Protein AF-A0A965PM34-F1 (afdb_monomer_lite)

pLDDT: mean 75.86, std 13.02, range [45.56, 94.06]

Structure (mmCIF, N/CA/C/O backbone):
data_AF-A0A965PM34-F1
#
_entry.id   AF-A0A965PM34-F1
#
loop_
_atom_site.group_PDB
_atom_site.id
_atom_site.type_symbol
_atom_site.label_atom_id
_atom_site.label_alt_id
_atom_site.label_comp_id
_atom_site.label_asym_id
_atom_site.label_entity_id
_atom_site.label_seq_id
_atom_site.pdbx_PDB_ins_code
_atom_site.Cartn_x
_atom_site.Cartn_y
_atom_site.Cartn_z
_atom_site.occupancy
_atom_site.B_iso_or_equiv
_atom_site.auth_seq_id
_atom_site.auth_comp_id
_atom_site.auth_asym_id
_atom_site.auth_atom_id
_atom_site.pdbx_PDB_model_num
ATOM 1 N N . MET A 1 1 ? -1.612 11.742 10.500 1.00 56.75 1 MET A N 1
ATOM 2 C CA . MET A 1 1 ? -2.486 10.810 11.242 1.00 56.75 1 MET A CA 1
ATOM 3 C C . MET A 1 1 ? -2.147 9.408 10.769 1.00 56.75 1 MET A C 1
ATOM 5 O O . MET A 1 1 ? -2.246 9.169 9.573 1.00 56.75 1 MET A O 1
ATOM 9 N N . THR A 1 2 ? -1.629 8.540 11.640 1.00 79.31 2 THR A N 1
ATOM 10 C CA . THR A 1 2 ? -1.371 7.131 11.296 1.00 79.31 2 THR A CA 1
ATOM 11 C C . THR A 1 2 ? -2.693 6.370 11.247 1.00 79.31 2 THR A C 1
ATOM 13 O O . THR A 1 2 ? -3.646 6.741 11.935 1.00 79.31 2 THR A O 1
ATOM 16 N N . TYR A 1 3 ? -2.781 5.329 10.421 1.00 83.38 3 TYR A N 1
ATOM 17 C CA . TYR A 1 3 ? -4.023 4.568 10.266 1.00 83.38 3 TYR A CA 1
ATOM 18 C C . TYR A 1 3 ? -4.422 3.887 11.585 1.00 83.38 3 TYR A C 1
ATOM 20 O O . TYR A 1 3 ? -5.599 3.860 11.940 1.00 83.38 3 TYR A O 1
ATOM 28 N N . SER A 1 4 ? -3.426 3.461 12.369 1.00 83.50 4 SER A N 1
ATOM 29 C CA . SER A 1 4 ? -3.595 2.953 13.734 1.00 83.50 4 SER A CA 1
ATOM 30 C C . SER A 1 4 ? -4.340 3.912 14.676 1.00 83.50 4 SER A C 1
ATOM 32 O O . SER A 1 4 ? -5.168 3.455 15.460 1.00 83.50 4 SER A O 1
ATOM 34 N N . LYS A 1 5 ? -4.108 5.231 14.578 1.00 86.81 5 LYS A N 1
ATOM 35 C CA . LYS A 1 5 ? -4.773 6.246 15.421 1.00 86.81 5 LYS A CA 1
ATOM 36 C C . LYS A 1 5 ? -6.254 6.406 15.087 1.00 86.81 5 LYS A C 1
ATOM 38 O O . LYS A 1 5 ? -7.089 6.467 15.982 1.00 86.81 5 LYS A O 1
ATOM 43 N N . ASN A 1 6 ? -6.590 6.392 13.800 1.00 89.06 6 ASN A N 1
ATOM 44 C CA . ASN A 1 6 ? -7.986 6.464 13.368 1.00 89.06 6 ASN A CA 1
ATOM 45 C C . ASN A 1 6 ? -8.781 5.231 13.837 1.00 89.06 6 ASN A C 1
ATOM 47 O O . ASN A 1 6 ? -9.966 5.334 14.143 1.00 89.06 6 ASN A O 1
ATOM 51 N N . LEU A 1 7 ? -8.144 4.055 13.888 1.00 87.81 7 LEU A N 1
ATOM 52 C CA . LEU A 1 7 ? -8.779 2.841 14.405 1.00 87.81 7 LEU A CA 1
ATOM 53 C C . LEU A 1 7 ? -8.980 2.892 15.925 1.00 87.81 7 LEU A C 1
ATOM 55 O O . LEU A 1 7 ? -10.039 2.486 16.398 1.00 87.81 7 LEU A O 1
ATOM 59 N N . THR A 1 8 ? -8.017 3.425 16.687 1.00 89.12 8 THR A N 1
ATOM 60 C CA . THR A 1 8 ? -8.182 3.602 18.141 1.00 89.12 8 THR A CA 1
ATOM 61 C C . THR A 1 8 ? -9.304 4.581 18.473 1.00 89.12 8 THR A C 1
ATOM 63 O O . THR A 1 8 ? -10.118 4.284 19.337 1.00 89.12 8 THR A O 1
ATOM 66 N N . GLU A 1 9 ? -9.424 5.686 17.730 1.00 91.25 9 GLU A N 1
ATOM 67 C CA . GLU A 1 9 ? -10.522 6.649 17.912 1.00 91.25 9 GLU A CA 1
ATOM 68 C C . GLU A 1 9 ? -11.896 6.005 17.664 1.00 91.25 9 GLU A C 1
ATOM 70 O O . GLU A 1 9 ? -12.836 6.221 18.427 1.00 91.25 9 GLU A O 1
ATOM 75 N N . LYS A 1 10 ? -12.017 5.158 16.630 1.00 88.31 10 LYS A N 1
ATOM 76 C CA . LYS A 1 10 ? -13.259 4.417 16.345 1.00 88.31 10 LYS A CA 1
ATOM 77 C C . LYS A 1 10 ? -13.611 3.410 17.436 1.00 88.31 10 LYS A C 1
ATOM 79 O O . LYS A 1 10 ? -14.784 3.274 17.771 1.00 88.31 10 LYS A O 1
ATOM 84 N N . ARG A 1 11 ? -12.611 2.711 17.978 1.00 91.62 11 ARG A N 1
ATOM 85 C CA . ARG A 1 11 ? -12.797 1.773 19.090 1.00 91.62 11 ARG A CA 1
ATOM 86 C C . ARG A 1 11 ? -13.288 2.500 20.340 1.00 91.62 11 ARG A C 1
ATOM 88 O O . ARG A 1 11 ? -14.246 2.055 20.961 1.00 91.62 11 ARG A O 1
ATOM 95 N N . ASP A 1 12 ? -12.661 3.621 20.679 1.00 90.38 12 ASP A N 1
ATOM 96 C CA . ASP A 1 12 ? -13.018 4.401 21.866 1.00 90.38 12 ASP A CA 1
ATOM 97 C C . ASP A 1 12 ? -14.433 4.987 21.737 1.00 90.38 12 ASP A C 1
ATOM 99 O O . ASP A 1 12 ? -15.201 4.963 22.696 1.00 90.38 12 ASP A O 1
ATOM 103 N N . ALA A 1 13 ? -14.825 5.418 20.533 1.00 90.50 13 ALA A N 1
ATOM 104 C CA . ALA A 1 13 ? -16.196 5.841 20.252 1.00 90.50 13 ALA A CA 1
ATOM 105 C C . ALA A 1 13 ? -17.218 4.695 20.393 1.00 90.50 13 ALA A C 1
ATOM 107 O O . ALA A 1 13 ? -18.311 4.914 20.913 1.00 90.50 13 ALA A O 1
ATOM 108 N N . ALA A 1 14 ? -16.876 3.479 19.953 1.00 87.12 14 ALA A N 1
ATOM 109 C CA . ALA A 1 14 ? -17.746 2.308 20.086 1.00 87.12 14 ALA A CA 1
ATOM 110 C C . ALA A 1 14 ? -17.917 1.874 21.553 1.00 87.12 14 ALA A C 1
ATOM 112 O O . ALA A 1 14 ? -19.033 1.579 21.976 1.00 87.12 14 ALA A O 1
ATOM 113 N N . LEU A 1 15 ? -16.842 1.903 22.347 1.00 89.00 15 LEU A N 1
ATOM 114 C CA . LEU A 1 15 ? -16.907 1.645 23.790 1.00 89.00 15 LEU A CA 1
ATOM 115 C C . LEU A 1 15 ? -17.745 2.701 24.516 1.00 89.00 15 LEU A C 1
ATOM 117 O O . LEU A 1 15 ? -18.633 2.345 25.282 1.00 89.00 15 LEU A O 1
ATOM 121 N N . ALA A 1 16 ? -17.550 3.984 24.200 1.00 90.50 16 ALA A N 1
ATOM 122 C CA . ALA A 1 16 ? -18.354 5.060 24.777 1.00 90.50 16 ALA A CA 1
ATOM 123 C C . ALA A 1 16 ? -19.853 4.919 24.451 1.00 90.50 16 ALA A C 1
ATOM 125 O O . ALA A 1 16 ? -20.700 5.259 25.276 1.00 90.50 16 ALA A O 1
ATOM 126 N N . ALA A 1 17 ? -20.196 4.401 23.265 1.00 84.88 17 ALA A N 1
ATOM 127 C CA . ALA A 1 17 ? -21.580 4.117 22.901 1.00 84.88 17 ALA A CA 1
ATOM 128 C C . ALA A 1 17 ? -22.177 2.963 23.726 1.00 84.88 17 ALA A C 1
ATOM 130 O O . ALA A 1 17 ? -23.318 3.073 24.169 1.00 84.88 17 ALA A O 1
ATOM 131 N N . ALA A 1 18 ? -21.416 1.889 23.971 1.00 85.69 18 ALA A N 1
ATOM 132 C CA . ALA A 1 18 ? -21.853 0.787 24.832 1.00 85.69 18 ALA A CA 1
ATOM 133 C C . ALA A 1 18 ? -22.015 1.232 26.297 1.00 85.69 18 ALA A C 1
ATOM 135 O O . ALA A 1 18 ? -23.033 0.934 26.924 1.00 85.69 18 ALA A O 1
ATOM 136 N N . ASP A 1 19 ? -21.067 2.017 26.815 1.00 87.50 19 ASP A N 1
ATOM 137 C CA . ASP A 1 19 ? -21.125 2.568 28.173 1.00 87.50 19 ASP A CA 1
ATOM 138 C C . ASP A 1 19 ? -22.329 3.503 28.360 1.00 87.50 19 ASP A C 1
ATOM 140 O O . ASP A 1 19 ? -22.963 3.493 29.414 1.00 87.50 19 ASP A O 1
ATOM 144 N N . ALA A 1 20 ? -22.698 4.278 27.333 1.00 87.88 20 ALA A N 1
ATOM 145 C CA . ALA A 1 20 ? -23.870 5.150 27.377 1.00 87.88 20 ALA A CA 1
ATOM 146 C C . ALA A 1 20 ? -25.191 4.370 27.514 1.00 87.88 20 ALA A C 1
ATOM 148 O O . ALA A 1 20 ? -26.089 4.821 28.225 1.00 87.88 20 ALA A O 1
ATOM 149 N N . VAL A 1 21 ? -25.307 3.197 26.877 1.00 83.94 21 VAL A N 1
ATOM 150 C CA . VAL A 1 21 ? -26.490 2.323 27.004 1.00 83.94 21 VAL A CA 1
ATOM 151 C C . VAL A 1 21 ? -26.602 1.779 28.431 1.00 83.94 21 VAL A C 1
ATOM 153 O O . VAL A 1 21 ? -27.666 1.852 29.044 1.00 83.94 21 VAL A O 1
ATOM 156 N N . VAL A 1 22 ? -25.488 1.312 29.001 1.00 85.25 22 VAL A N 1
ATOM 157 C CA . VAL A 1 22 ? -25.445 0.816 30.387 1.00 85.25 22 VAL A CA 1
ATOM 158 C C . VAL A 1 22 ? -25.741 1.937 31.388 1.00 85.25 22 VAL A C 1
ATOM 160 O O . VAL A 1 22 ? -26.510 1.737 32.330 1.00 85.25 22 VAL A O 1
ATOM 163 N N . ALA A 1 23 ? -25.179 3.131 31.179 1.00 86.94 23 ALA A N 1
ATOM 164 C CA . ALA A 1 23 ? -25.427 4.293 32.028 1.00 86.94 23 ALA A CA 1
ATOM 165 C C . ALA A 1 23 ? -26.904 4.719 32.005 1.00 86.94 23 ALA A C 1
ATOM 167 O O . ALA A 1 23 ? -27.484 4.956 33.062 1.00 86.94 23 ALA A O 1
ATOM 168 N N . ALA A 1 24 ? -27.542 4.734 30.830 1.00 84.25 24 ALA A N 1
ATOM 169 C CA . ALA A 1 24 ? -28.959 5.071 30.699 1.00 84.25 24 ALA A CA 1
ATOM 170 C C . ALA A 1 24 ? -29.872 4.090 31.460 1.00 84.25 24 ALA A C 1
ATOM 172 O O . ALA A 1 24 ? -30.822 4.511 32.128 1.00 84.25 24 ALA A O 1
ATOM 173 N N . ALA A 1 25 ? -29.568 2.790 31.414 1.00 81.12 25 ALA A N 1
ATOM 174 C CA . ALA A 1 25 ? -30.308 1.782 32.169 1.00 81.12 25 ALA A CA 1
ATOM 175 C C . ALA A 1 25 ? -30.093 1.910 33.690 1.00 81.12 25 ALA A C 1
ATOM 177 O O . ALA A 1 25 ? -31.049 1.802 34.468 1.00 81.12 25 ALA A O 1
ATOM 178 N N . ALA A 1 26 ? -28.859 2.210 34.113 1.00 83.56 26 ALA A N 1
ATOM 179 C CA . ALA A 1 26 ? -28.518 2.451 35.513 1.00 83.56 26 ALA A CA 1
ATOM 180 C C . ALA A 1 26 ? -29.225 3.696 36.079 1.00 83.56 26 ALA A C 1
ATOM 182 O O . ALA A 1 26 ? -29.806 3.630 37.167 1.00 83.56 26 ALA A O 1
ATOM 183 N N . ASP A 1 27 ? -29.253 4.800 35.325 1.00 85.56 27 ASP A N 1
ATOM 184 C CA . ASP A 1 27 ? -29.944 6.041 35.700 1.00 85.56 27 ASP A CA 1
ATOM 185 C C . ASP A 1 27 ? -31.460 5.833 35.826 1.00 85.56 27 ASP A C 1
ATOM 187 O O . ASP A 1 27 ? -32.100 6.338 36.753 1.00 85.56 27 ASP A O 1
ATOM 191 N N . ALA A 1 28 ? -32.039 5.021 34.938 1.00 82.25 28 ALA A N 1
ATOM 192 C CA . ALA A 1 28 ? -33.445 4.631 34.989 1.00 82.25 28 ALA A CA 1
ATOM 193 C C . ALA A 1 28 ? -33.761 3.583 36.077 1.00 82.25 28 ALA A C 1
ATOM 195 O O . ALA A 1 28 ? -34.934 3.238 36.256 1.00 82.25 28 ALA A O 1
ATOM 196 N N . LYS A 1 29 ? -32.746 3.071 36.796 1.00 81.50 29 LYS A N 1
ATOM 197 C CA . LYS A 1 29 ? -32.846 1.965 37.769 1.00 81.50 29 LYS A CA 1
ATOM 198 C C . LYS A 1 29 ? -33.603 0.756 37.206 1.00 81.50 29 LYS A C 1
ATOM 200 O 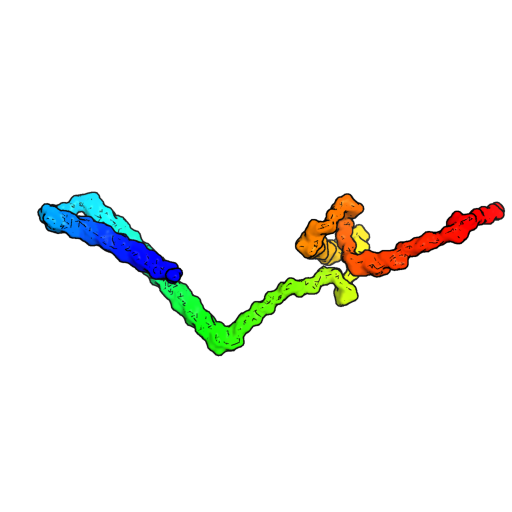O . LYS A 1 29 ? -34.423 0.151 37.901 1.00 81.50 29 LYS A O 1
ATOM 205 N N . ARG A 1 30 ? -33.366 0.444 35.932 1.00 81.00 30 ARG A N 1
ATOM 206 C CA . ARG A 1 30 ? -34.009 -0.651 35.202 1.00 81.00 30 ARG A CA 1
ATOM 207 C C . ARG A 1 30 ? -32.988 -1.742 34.899 1.00 81.00 30 ARG A C 1
ATOM 209 O O . ARG A 1 30 ? -31.811 -1.450 34.723 1.00 81.00 30 ARG A O 1
ATOM 216 N N . GLU A 1 31 ? -33.449 -2.985 34.815 1.00 79.88 31 GLU A N 1
ATOM 217 C CA . GLU A 1 31 ? -32.663 -4.046 34.185 1.00 79.88 31 GLU A CA 1
ATOM 218 C C . GLU A 1 31 ? -32.538 -3.787 32.681 1.00 79.88 31 GLU A C 1
ATOM 220 O O . GLU A 1 31 ? -33.447 -3.216 32.067 1.00 79.88 31 GLU A O 1
ATOM 225 N N . LEU A 1 32 ? -31.409 -4.203 32.106 1.00 77.00 32 LEU A N 1
ATOM 226 C CA . LEU A 1 32 ? -31.205 -4.142 30.667 1.00 77.00 32 LEU A CA 1
ATOM 227 C C . LEU A 1 32 ? -32.289 -4.946 29.961 1.00 77.00 32 LEU A C 1
ATOM 229 O O . LEU A 1 32 ? -32.645 -6.057 30.362 1.00 77.00 32 LEU A O 1
ATOM 233 N N . THR A 1 33 ? -32.836 -4.365 28.904 1.00 86.56 33 THR A N 1
ATOM 234 C CA . THR A 1 33 ? -33.723 -5.108 28.019 1.00 86.56 33 THR A CA 1
ATOM 235 C C . THR A 1 33 ? -32.907 -6.080 27.168 1.00 86.56 33 THR A C 1
ATOM 237 O O . THR A 1 33 ? -31.730 -5.860 26.884 1.00 86.56 33 THR A O 1
ATOM 240 N N . THR A 1 34 ? -33.548 -7.146 26.684 1.00 85.12 34 THR A N 1
ATOM 241 C CA . THR A 1 34 ? -32.901 -8.126 25.795 1.00 85.12 34 THR A CA 1
ATOM 242 C C . THR A 1 34 ? -32.354 -7.499 24.508 1.00 85.12 34 THR A C 1
ATOM 244 O O . THR A 1 34 ? -31.424 -8.031 23.909 1.00 85.12 34 THR A O 1
ATOM 247 N N . GLU A 1 35 ? -32.943 -6.384 24.063 1.00 85.06 35 GLU A N 1
ATOM 248 C CA . GLU A 1 35 ? -32.499 -5.629 22.887 1.00 85.06 35 GLU A CA 1
ATOM 249 C C . GLU A 1 35 ? -31.211 -4.839 23.173 1.00 85.06 35 GLU A C 1
ATOM 251 O O . GLU A 1 35 ? -30.279 -4.875 22.370 1.00 85.06 35 GLU A O 1
ATOM 256 N N . GLU A 1 36 ? -31.122 -4.189 24.337 1.00 83.69 36 GLU A N 1
ATOM 257 C CA . GLU A 1 36 ? -29.928 -3.455 24.780 1.00 83.69 36 GLU A CA 1
ATOM 258 C C . GLU A 1 36 ? -28.749 -4.401 25.053 1.00 83.69 36 GLU A C 1
ATOM 260 O O . GLU A 1 36 ? -27.624 -4.114 24.640 1.00 83.69 36 GLU A O 1
ATOM 265 N N . ASP A 1 37 ? -29.005 -5.566 25.659 1.00 83.75 37 ASP A N 1
ATOM 266 C CA . ASP A 1 37 ? -27.997 -6.620 25.846 1.00 83.75 37 ASP A CA 1
ATOM 267 C C . ASP A 1 37 ? -27.447 -7.123 24.501 1.00 83.75 37 ASP A C 1
ATOM 269 O O . ASP A 1 37 ? -26.232 -7.265 24.325 1.00 83.75 37 ASP A O 1
ATOM 273 N N . ALA A 1 38 ? -28.326 -7.355 23.519 1.00 88.50 38 ALA A N 1
ATOM 274 C CA . ALA A 1 38 ? -27.919 -7.767 22.177 1.00 88.50 38 ALA A CA 1
ATOM 275 C C . ALA A 1 38 ? -27.092 -6.679 21.469 1.00 88.50 38 ALA A C 1
ATOM 277 O O . ALA A 1 38 ? -26.102 -6.989 20.801 1.00 88.50 38 ALA A O 1
ATOM 278 N N . GLN A 1 39 ? -27.455 -5.406 21.647 1.00 85.56 39 GLN A N 1
ATOM 279 C CA . GLN A 1 39 ? -26.720 -4.273 21.088 1.00 85.56 39 GLN A CA 1
ATOM 280 C C . GLN A 1 39 ? -25.322 -4.128 21.707 1.00 85.56 39 GLN A C 1
ATOM 282 O O . GLN A 1 39 ? -24.350 -3.868 20.989 1.00 85.56 39 GLN A O 1
ATOM 287 N N . ILE A 1 40 ? -25.187 -4.327 23.020 1.00 87.25 40 ILE A N 1
ATOM 288 C CA . ILE A 1 40 ? -23.886 -4.310 23.701 1.00 87.25 40 ILE A CA 1
ATOM 289 C C . ILE A 1 40 ? -23.024 -5.482 23.238 1.00 87.25 40 ILE A C 1
ATOM 291 O O . ILE A 1 40 ? -21.864 -5.268 22.891 1.00 87.25 40 ILE A O 1
ATOM 295 N N . ALA A 1 41 ? -23.584 -6.692 23.149 1.00 88.69 41 ALA A N 1
ATOM 296 C CA . ALA A 1 41 ? -22.864 -7.860 22.642 1.00 88.69 41 ALA A CA 1
ATOM 297 C C . ALA A 1 41 ? -22.327 -7.627 21.217 1.00 88.69 41 ALA A C 1
ATOM 299 O O . ALA A 1 41 ? -21.142 -7.836 20.960 1.00 88.69 41 ALA A O 1
ATOM 300 N N . GLN A 1 42 ? -23.160 -7.091 20.318 1.00 89.94 42 GLN A N 1
ATOM 301 C CA . GLN A 1 42 ? -22.746 -6.747 18.957 1.00 89.94 42 GLN A CA 1
ATOM 302 C C . GLN A 1 42 ? -21.653 -5.666 18.936 1.00 89.94 42 GLN A C 1
ATOM 304 O O . GLN A 1 42 ? -20.708 -5.745 18.150 1.00 89.94 42 GLN A O 1
ATOM 309 N N . THR A 1 43 ? -21.760 -4.657 19.802 1.00 88.75 43 THR A N 1
ATOM 310 C CA . THR A 1 43 ? -20.757 -3.587 19.900 1.00 88.75 43 THR A CA 1
ATOM 311 C C . THR A 1 43 ? -19.419 -4.132 20.403 1.00 88.75 43 THR A C 1
ATOM 313 O O . THR 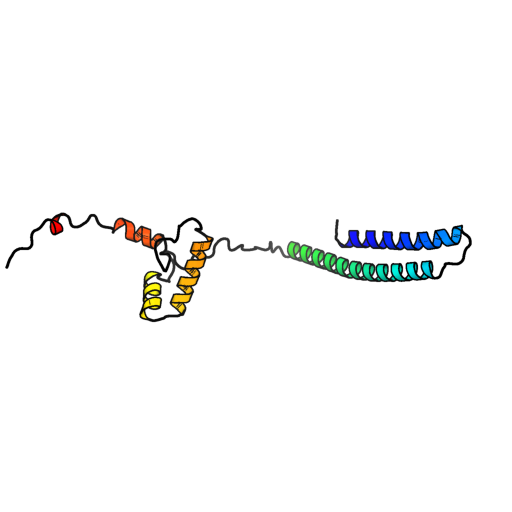A 1 43 ? -18.370 -3.758 19.878 1.00 88.75 43 THR A O 1
ATOM 316 N N . LEU A 1 44 ? -19.437 -5.062 21.362 1.00 89.69 44 LEU A N 1
ATOM 317 C CA . LEU A 1 44 ? -18.234 -5.732 21.856 1.00 89.69 44 LEU A CA 1
ATOM 318 C C . LEU A 1 44 ? -17.561 -6.582 20.773 1.00 89.69 44 LEU A C 1
ATOM 320 O O . LEU A 1 44 ? -16.336 -6.555 20.672 1.00 89.69 44 LEU A O 1
ATOM 324 N N . ASP A 1 45 ? -18.322 -7.278 19.926 1.00 92.19 45 ASP A N 1
ATOM 325 C CA . ASP A 1 45 ? -17.751 -8.018 18.793 1.00 92.19 45 ASP A CA 1
ATOM 326 C C . ASP A 1 45 ? -17.045 -7.079 17.801 1.00 92.19 45 ASP A C 1
ATOM 328 O O . ASP A 1 45 ? -15.905 -7.331 17.406 1.00 92.19 45 ASP A O 1
ATOM 332 N N . VAL A 1 46 ? -17.652 -5.930 17.487 1.00 90.12 46 VAL A N 1
ATOM 333 C CA . VAL A 1 46 ? -17.022 -4.900 16.641 1.00 90.12 46 VAL A CA 1
ATOM 334 C C . VAL A 1 46 ? -15.747 -4.342 17.283 1.00 90.12 46 VAL A C 1
ATOM 336 O O . VAL A 1 46 ? -14.749 -4.127 16.591 1.00 90.12 46 VAL A O 1
ATOM 339 N N . VAL A 1 47 ? -15.739 -4.120 18.600 1.00 92.19 47 VAL A N 1
ATOM 340 C CA . VAL A 1 47 ? -14.544 -3.669 19.334 1.00 92.19 47 VAL A CA 1
ATOM 341 C C . VAL A 1 47 ? -13.419 -4.702 19.243 1.00 92.19 47 VAL A C 1
ATOM 343 O O . VAL A 1 47 ? -12.275 -4.323 18.991 1.00 92.19 47 VAL A O 1
ATOM 346 N N . ARG A 1 48 ? -13.730 -6.000 19.361 1.00 92.88 48 ARG A N 1
ATOM 347 C CA . ARG A 1 48 ? -12.736 -7.080 19.223 1.00 92.88 48 ARG A CA 1
ATOM 348 C C . ARG A 1 48 ? -12.107 -7.106 17.832 1.00 92.88 48 ARG A C 1
ATOM 350 O O . ARG A 1 48 ? -10.885 -7.232 17.722 1.00 92.88 48 ARG A O 1
ATOM 357 N N . ASP A 1 49 ? -12.911 -6.932 16.787 1.00 93.00 49 ASP A N 1
ATOM 358 C CA . ASP A 1 49 ? -12.417 -6.847 15.410 1.00 93.00 49 ASP A CA 1
ATOM 359 C C . ASP A 1 49 ? -11.521 -5.616 15.201 1.00 93.00 49 ASP A C 1
ATOM 361 O O . ASP A 1 49 ? -10.470 -5.696 14.553 1.00 93.00 49 ASP A O 1
ATOM 365 N N . LEU A 1 50 ? -11.902 -4.469 15.773 1.00 91.56 50 LEU A N 1
ATOM 366 C CA . LEU A 1 50 ? -11.101 -3.245 15.724 1.00 91.56 50 LEU A CA 1
ATOM 367 C C . LEU A 1 50 ? -9.768 -3.404 16.464 1.00 91.56 50 LEU A C 1
ATOM 369 O O . LEU A 1 50 ? -8.738 -2.979 15.939 1.00 91.56 50 LEU A O 1
ATOM 373 N N . ASP A 1 51 ? -9.746 -4.050 17.631 1.00 91.94 51 ASP A N 1
ATOM 374 C CA . ASP A 1 51 ? -8.512 -4.320 18.381 1.00 91.94 51 ASP A CA 1
ATOM 375 C C . ASP A 1 51 ? -7.544 -5.216 17.593 1.00 91.94 51 ASP A C 1
ATOM 377 O O . ASP A 1 51 ? -6.332 -4.965 17.563 1.00 91.94 51 ASP A O 1
ATOM 381 N N . GLU A 1 52 ? -8.056 -6.225 16.884 1.00 94.06 52 GLU A N 1
ATOM 382 C CA . GLU A 1 52 ? -7.224 -7.070 16.027 1.00 94.06 52 GLU A CA 1
ATOM 383 C C . GLU A 1 52 ? -6.637 -6.284 14.841 1.00 94.06 52 GLU A C 1
ATOM 385 O O . GLU A 1 52 ? -5.456 -6.439 14.503 1.00 94.06 52 GLU A O 1
ATOM 390 N N . GLN A 1 53 ? -7.428 -5.405 14.218 1.00 90.81 53 GLN A N 1
ATOM 391 C CA . GLN A 1 53 ? -6.941 -4.515 13.159 1.00 90.81 53 GLN A CA 1
ATOM 392 C C . GLN A 1 53 ? -5.877 -3.547 13.688 1.00 90.81 53 GLN A C 1
ATOM 394 O O . GLN A 1 53 ? -4.831 -3.379 13.057 1.00 90.81 53 GLN A O 1
ATOM 399 N N . ILE A 1 54 ? -6.088 -2.958 14.869 1.00 92.94 54 ILE A N 1
ATOM 400 C CA . ILE A 1 54 ? -5.111 -2.079 15.522 1.00 92.94 54 ILE A CA 1
ATOM 401 C C . ILE A 1 54 ? -3.794 -2.824 15.743 1.00 92.94 54 ILE A C 1
ATOM 403 O O . ILE A 1 54 ? -2.736 -2.275 15.432 1.00 92.94 54 ILE A O 1
ATOM 407 N N . ARG A 1 55 ? -3.835 -4.074 16.227 1.00 91.88 55 ARG A N 1
ATOM 408 C CA . ARG A 1 55 ? -2.627 -4.887 16.436 1.00 91.88 55 ARG A CA 1
ATOM 409 C C . ARG A 1 55 ? -1.853 -5.084 15.133 1.00 91.88 55 ARG A C 1
ATOM 411 O O . ARG A 1 55 ? -0.655 -4.815 15.092 1.00 91.88 55 ARG A O 1
ATOM 418 N N . ARG A 1 56 ? -2.546 -5.494 14.065 1.00 90.44 56 ARG A N 1
ATOM 419 C CA . ARG A 1 56 ? -1.953 -5.714 12.734 1.00 90.44 56 ARG A CA 1
ATOM 420 C C . ARG A 1 56 ? -1.311 -4.445 12.173 1.00 90.44 56 ARG A C 1
ATOM 422 O O . ARG A 1 56 ? -0.195 -4.489 11.659 1.00 90.44 56 ARG A O 1
ATOM 429 N N . HIS A 1 57 ? -1.995 -3.309 12.286 1.00 90.94 57 HIS A N 1
ATOM 430 C CA . HIS A 1 57 ? -1.493 -2.043 11.757 1.00 90.94 57 HIS A CA 1
ATOM 431 C C . HIS A 1 57 ? -0.353 -1.454 12.585 1.00 90.94 57 HIS A C 1
ATOM 433 O O . HIS A 1 57 ? 0.584 -0.924 11.996 1.00 90.94 57 HIS A O 1
ATOM 439 N N . LYS A 1 58 ? -0.377 -1.591 13.916 1.00 90.56 58 LYS A N 1
ATOM 440 C CA . LYS A 1 58 ? 0.750 -1.191 14.772 1.00 90.56 58 LYS A CA 1
ATOM 441 C C . LYS A 1 58 ? 2.006 -1.993 14.453 1.00 90.56 58 LYS A C 1
ATOM 443 O O . LYS A 1 58 ? 3.054 -1.400 14.239 1.00 90.56 58 LYS A O 1
ATOM 448 N N . GLU A 1 59 ? 1.885 -3.313 14.319 1.00 90.88 59 GLU A N 1
ATOM 449 C CA . GLU A 1 59 ? 3.016 -4.167 13.944 1.00 90.88 59 GLU A CA 1
ATOM 450 C C . GLU A 1 59 ? 3.589 -3.785 12.569 1.00 90.88 59 GLU A C 1
ATOM 452 O O . GLU A 1 59 ? 4.806 -3.724 12.386 1.00 90.88 59 GLU A O 1
ATOM 457 N N . LEU A 1 60 ? 2.725 -3.489 11.594 1.00 87.94 60 LEU A N 1
ATOM 458 C CA . LEU A 1 60 ? 3.160 -3.033 10.276 1.00 87.94 60 LEU A CA 1
ATOM 459 C C . LEU A 1 60 ? 3.870 -1.675 10.345 1.00 87.94 60 LEU A C 1
ATOM 461 O O . LEU A 1 60 ? 4.904 -1.502 9.703 1.00 87.94 60 LEU A O 1
ATOM 465 N N . GLU A 1 61 ? 3.337 -0.726 11.115 1.00 86.88 61 GLU A N 1
ATOM 466 C CA . GLU A 1 61 ? 3.935 0.597 11.316 1.00 86.88 61 GLU A CA 1
ATOM 467 C C . GLU A 1 61 ? 5.299 0.498 12.022 1.00 86.88 61 GLU A C 1
ATOM 469 O O . GLU A 1 61 ? 6.256 1.131 11.576 1.00 86.88 61 GLU A O 1
ATOM 474 N N . GLU A 1 62 ? 5.432 -0.347 13.047 1.00 87.44 62 GLU A N 1
ATOM 475 C CA . GLU A 1 62 ? 6.696 -0.612 13.750 1.00 87.44 62 GLU A CA 1
ATOM 476 C C . GLU A 1 62 ? 7.736 -1.261 12.833 1.00 87.44 62 GLU A C 1
ATOM 478 O O . GLU A 1 62 ? 8.875 -0.798 12.755 1.00 87.44 62 GLU A O 1
ATOM 483 N N . ARG A 1 63 ? 7.349 -2.292 12.071 1.00 86.56 63 ARG A N 1
ATOM 484 C CA . ARG A 1 63 ? 8.243 -2.928 11.090 1.00 86.56 63 ARG A CA 1
ATOM 485 C C . ARG A 1 63 ? 8.644 -1.962 9.980 1.00 86.56 63 ARG A C 1
ATOM 487 O O . ARG A 1 63 ? 9.792 -1.985 9.542 1.00 86.56 63 ARG A O 1
ATOM 494 N N . ALA A 1 64 ? 7.729 -1.108 9.524 1.00 83.94 64 ALA A N 1
ATOM 495 C CA . ALA A 1 64 ? 8.024 -0.087 8.525 1.00 83.94 64 ALA A CA 1
ATOM 496 C C . ALA A 1 64 ? 8.980 0.983 9.072 1.00 83.94 64 ALA A C 1
ATOM 498 O O . ALA A 1 64 ? 9.902 1.383 8.361 1.00 83.94 64 ALA A O 1
ATOM 499 N N . ALA A 1 65 ? 8.807 1.405 10.327 1.00 84.19 65 ALA A N 1
ATOM 500 C CA . ALA A 1 65 ? 9.715 2.325 11.002 1.00 84.19 65 ALA A CA 1
ATOM 501 C C . ALA A 1 65 ? 11.109 1.703 11.176 1.00 84.19 65 ALA A C 1
ATOM 503 O O . ALA A 1 65 ? 12.092 2.300 10.744 1.00 84.19 65 ALA A O 1
ATOM 504 N N . ALA A 1 66 ? 11.193 0.467 11.678 1.00 83.19 66 ALA A N 1
ATOM 505 C CA . ALA A 1 66 ? 12.451 -0.265 11.821 1.00 83.19 66 ALA A CA 1
ATOM 506 C C . ALA A 1 66 ? 13.150 -0.490 10.468 1.00 83.19 66 ALA A C 1
ATOM 508 O O . ALA A 1 66 ? 14.367 -0.337 10.349 1.00 83.19 66 ALA A O 1
ATOM 509 N N . ALA A 1 67 ? 12.391 -0.799 9.412 1.00 78.38 67 ALA A N 1
ATOM 510 C CA . ALA A 1 67 ? 12.924 -0.903 8.057 1.00 78.38 67 ALA A CA 1
ATOM 511 C C . ALA A 1 67 ? 13.405 0.454 7.521 1.00 78.38 67 ALA A C 1
ATOM 513 O O . ALA A 1 67 ? 14.430 0.510 6.845 1.00 78.38 67 ALA A O 1
ATOM 514 N N . ALA A 1 68 ? 12.703 1.551 7.812 1.00 75.50 68 ALA A N 1
ATOM 515 C CA . ALA A 1 68 ? 13.120 2.894 7.421 1.00 75.50 68 ALA A CA 1
ATOM 516 C C . ALA A 1 68 ? 14.396 3.334 8.156 1.00 75.50 68 ALA A C 1
ATOM 518 O O . ALA A 1 68 ? 15.285 3.911 7.532 1.00 75.50 68 ALA A O 1
ATOM 519 N N . GLU A 1 69 ? 14.523 3.032 9.447 1.00 75.31 69 GLU A N 1
ATOM 520 C CA . GLU A 1 69 ? 15.742 3.273 10.224 1.00 75.31 69 GLU A CA 1
ATOM 521 C C . GLU A 1 69 ? 16.906 2.417 9.733 1.00 75.31 69 GLU A C 1
ATOM 523 O O . GLU A 1 69 ? 17.991 2.946 9.506 1.00 75.31 69 GLU A O 1
ATOM 528 N N . SER A 1 70 ? 16.665 1.134 9.453 1.00 72.12 70 SER A N 1
ATOM 529 C CA . SER A 1 70 ? 17.669 0.251 8.855 1.00 72.12 70 SER A CA 1
ATOM 530 C C . SER A 1 70 ? 18.140 0.797 7.507 1.00 72.12 70 SER A C 1
ATOM 532 O O . SER A 1 70 ? 19.339 0.893 7.267 1.00 72.12 70 SER A O 1
ATOM 534 N N . ARG A 1 71 ? 17.227 1.252 6.639 1.00 64.19 71 ARG A N 1
ATOM 535 C CA . ARG A 1 71 ? 17.580 1.879 5.351 1.00 64.19 71 ARG A CA 1
ATOM 536 C C . ARG A 1 71 ? 18.431 3.140 5.529 1.00 64.19 71 ARG A C 1
ATOM 538 O O . ARG A 1 71 ? 19.396 3.310 4.794 1.00 64.19 71 ARG A O 1
ATOM 545 N N . LYS A 1 72 ? 18.127 3.983 6.523 1.00 67.25 72 LYS A N 1
ATOM 546 C CA . LYS A 1 72 ? 18.940 5.169 6.855 1.00 67.25 72 LYS A CA 1
ATOM 547 C C . LYS A 1 72 ? 20.326 4.788 7.386 1.00 67.25 72 LYS A C 1
ATOM 549 O O . LYS A 1 72 ? 21.316 5.368 6.958 1.00 67.25 72 LYS A O 1
ATOM 554 N N . ALA A 1 73 ? 20.400 3.808 8.288 1.00 66.19 73 ALA A N 1
ATOM 555 C CA . ALA A 1 73 ? 21.644 3.365 8.919 1.00 66.19 73 ALA A CA 1
ATOM 556 C C . ALA A 1 73 ? 22.580 2.634 7.949 1.00 66.19 73 ALA A C 1
ATOM 558 O O . ALA A 1 73 ? 23.796 2.754 8.054 1.00 66.19 73 ALA A O 1
ATOM 559 N N . THR A 1 74 ? 22.023 1.910 6.975 1.00 61.97 74 THR A N 1
ATOM 560 C CA . THR A 1 74 ? 22.828 1.194 5.975 1.00 61.97 74 THR A CA 1
ATOM 561 C C . THR A 1 74 ? 23.444 2.150 4.944 1.00 61.97 74 THR A C 1
ATOM 563 O O . THR A 1 74 ? 24.221 1.703 4.108 1.00 61.97 74 THR A O 1
ATOM 566 N N . GLY A 1 75 ? 23.105 3.450 4.951 1.00 53.62 75 GLY A N 1
ATOM 567 C CA . GLY A 1 75 ? 23.672 4.446 4.027 1.00 53.62 75 GLY A CA 1
ATOM 568 C C . GLY A 1 75 ? 23.379 4.175 2.549 1.00 53.62 75 GLY A C 1
ATOM 569 O O . GLY A 1 75 ? 23.794 4.935 1.680 1.00 53.62 75 GLY A O 1
ATOM 570 N N . VAL A 1 76 ? 22.626 3.114 2.260 1.00 52.78 76 VAL A N 1
ATOM 571 C CA . VAL A 1 76 ? 21.995 2.886 0.978 1.00 52.78 76 VAL A CA 1
ATOM 572 C C . VAL A 1 76 ? 20.832 3.866 0.960 1.00 52.78 76 VAL A C 1
ATOM 574 O O . VAL A 1 76 ? 19.676 3.503 1.185 1.00 52.78 76 VAL A O 1
ATOM 577 N N . GLU A 1 77 ? 21.139 5.135 0.650 1.00 50.19 77 GLU A N 1
ATOM 578 C CA . GLU A 1 77 ? 20.290 5.831 -0.307 1.00 50.19 77 GLU A CA 1
ATOM 579 C C . GLU A 1 77 ? 19.960 4.759 -1.322 1.00 50.19 77 GLU A C 1
ATOM 581 O O . GLU A 1 77 ? 20.866 4.177 -1.926 1.00 50.19 77 GLU A O 1
ATOM 586 N N . ALA A 1 78 ? 18.688 4.372 -1.382 1.00 49.25 78 ALA A N 1
ATOM 587 C CA . ALA A 1 78 ? 18.231 3.606 -2.501 1.00 49.25 78 ALA A CA 1
ATOM 588 C C . ALA A 1 78 ? 18.621 4.487 -3.681 1.00 49.25 78 ALA A C 1
ATOM 590 O O . ALA A 1 78 ? 17.917 5.439 -4.017 1.00 49.25 78 ALA A O 1
ATOM 591 N N . ALA A 1 79 ? 19.777 4.194 -4.273 1.00 47.59 79 ALA A N 1
ATOM 592 C CA . ALA A 1 79 ? 20.062 4.447 -5.648 1.00 47.59 79 ALA A CA 1
ATOM 593 C C . ALA A 1 79 ? 19.005 3.599 -6.340 1.00 47.59 79 ALA A C 1
ATOM 595 O O . ALA A 1 79 ? 19.250 2.500 -6.825 1.00 47.59 79 ALA A O 1
ATOM 596 N N . VAL A 1 80 ? 17.770 4.102 -6.303 1.00 50.91 80 VAL A N 1
ATOM 597 C CA . VAL A 1 80 ? 16.787 3.893 -7.322 1.00 50.91 80 VAL A CA 1
ATOM 598 C C . VAL A 1 80 ? 17.497 4.513 -8.505 1.00 50.91 80 VAL A C 1
ATOM 600 O O . VAL A 1 80 ? 17.366 5.703 -8.798 1.00 50.91 80 VAL A O 1
ATOM 603 N N . THR A 1 81 ? 18.364 3.713 -9.120 1.00 47.47 81 THR A N 1
ATOM 604 C CA . THR A 1 81 ? 18.803 3.883 -10.482 1.00 47.47 81 THR A CA 1
ATOM 605 C C . THR A 1 81 ? 17.512 3.788 -11.270 1.00 47.47 81 THR A C 1
ATOM 607 O O . THR A 1 81 ? 17.096 2.744 -11.758 1.00 47.47 81 THR A O 1
ATOM 610 N N . THR A 1 82 ? 16.786 4.901 -11.284 1.00 47.44 82 THR A N 1
ATOM 611 C CA . THR A 1 82 ? 15.701 5.126 -12.208 1.00 47.44 82 THR A CA 1
ATOM 612 C C . THR A 1 82 ? 16.397 5.070 -13.548 1.00 47.44 82 THR A C 1
ATOM 614 O O . THR A 1 82 ? 17.149 5.976 -13.911 1.00 47.44 82 THR A O 1
ATOM 617 N N . VAL A 1 83 ? 16.246 3.943 -14.237 1.00 56.69 83 VAL A N 1
ATOM 618 C CA . VAL A 1 83 ? 16.659 3.818 -15.627 1.00 56.69 83 VAL A CA 1
ATOM 619 C C . VAL A 1 83 ? 15.751 4.781 -16.384 1.00 56.69 83 VAL A C 1
ATOM 621 O O . VAL A 1 83 ? 14.627 4.452 -16.741 1.00 56.69 83 VAL A O 1
ATOM 624 N N . LYS A 1 84 ? 16.190 6.040 -16.499 1.00 56.03 84 LYS A N 1
ATOM 625 C CA . LYS A 1 84 ? 15.415 7.126 -17.119 1.00 56.03 84 LYS A CA 1
ATOM 626 C C . LYS A 1 84 ? 15.211 6.882 -18.611 1.00 56.03 84 LYS A C 1
ATOM 628 O O . LYS A 1 84 ? 14.266 7.407 -19.185 1.00 56.03 84 LYS A O 1
ATOM 633 N N . SER A 1 85 ? 16.099 6.102 -19.218 1.00 54.38 85 SER A N 1
ATOM 634 C CA . SER A 1 85 ? 16.035 5.712 -20.618 1.00 54.38 85 SER A CA 1
ATOM 635 C C . SER A 1 85 ? 16.823 4.425 -20.817 1.00 54.38 85 SER A C 1
ATOM 637 O O . SER A 1 85 ? 18.033 4.395 -20.573 1.00 54.38 85 SER A O 1
ATOM 639 N N . GLU A 1 86 ? 16.155 3.375 -21.275 1.00 62.66 86 GLU A N 1
ATOM 640 C CA . GLU A 1 86 ? 16.845 2.240 -21.879 1.00 62.66 86 GLU A CA 1
ATOM 641 C C . GLU A 1 86 ? 17.321 2.648 -23.284 1.00 62.66 86 GLU A C 1
ATOM 643 O O . GLU A 1 86 ? 16.615 3.380 -23.986 1.00 62.66 86 GLU A O 1
ATOM 648 N N . PRO A 1 87 ? 18.534 2.250 -23.707 1.00 64.75 87 PRO A N 1
ATOM 649 C CA . PRO A 1 87 ? 18.988 2.519 -25.064 1.00 64.75 87 PRO A CA 1
ATOM 650 C C . PRO A 1 87 ? 18.047 1.832 -26.064 1.00 64.75 87 PRO A C 1
ATOM 652 O O . PRO A 1 87 ? 17.785 0.637 -25.947 1.00 64.75 87 PRO A O 1
ATOM 655 N N . ARG A 1 88 ? 17.553 2.598 -27.049 1.00 69.38 88 ARG A N 1
ATOM 656 C CA . ARG A 1 88 ? 16.610 2.129 -28.082 1.00 69.38 88 ARG A CA 1
ATOM 657 C C . ARG A 1 88 ? 17.089 0.846 -28.764 1.00 69.38 88 ARG A C 1
ATOM 659 O O . ARG A 1 88 ? 18.288 0.687 -29.011 1.00 69.38 88 ARG A O 1
ATOM 666 N N . THR A 1 89 ? 16.141 -0.006 -29.170 1.00 72.81 89 THR A N 1
ATOM 667 C CA . THR A 1 89 ? 16.426 -1.283 -29.854 1.00 72.81 89 THR A CA 1
ATOM 668 C C . THR A 1 89 ? 17.272 -1.090 -31.124 1.00 72.81 89 THR A C 1
ATOM 670 O O . THR A 1 89 ? 18.148 -1.912 -31.407 1.00 72.81 89 THR A O 1
ATOM 673 N N . TYR A 1 90 ? 17.063 0.016 -31.849 1.00 79.56 90 TYR A N 1
ATOM 674 C CA . TYR A 1 90 ? 17.912 0.446 -32.963 1.00 79.56 90 TYR A CA 1
ATOM 675 C C . TYR A 1 90 ? 18.469 1.847 -32.705 1.00 79.56 90 TYR A C 1
ATOM 677 O O . TYR A 1 90 ? 17.725 2.817 -32.557 1.00 79.56 90 TYR A O 1
ATOM 685 N N . SER A 1 91 ? 19.793 1.958 -32.692 1.00 77.56 91 SER A N 1
ATOM 686 C CA . SER A 1 91 ? 20.526 3.219 -32.573 1.00 77.56 91 SER A CA 1
ATOM 687 C C . SER A 1 91 ? 21.814 3.170 -33.406 1.00 77.56 91 SER A C 1
ATOM 689 O O . SER A 1 91 ? 22.259 2.075 -33.766 1.00 77.56 91 SER A O 1
ATOM 691 N N . PRO A 1 92 ? 22.456 4.315 -33.705 1.00 71.81 92 PRO A N 1
ATOM 692 C CA . PRO A 1 92 ? 23.705 4.334 -34.472 1.00 71.81 92 PRO A CA 1
ATOM 693 C C . PRO A 1 92 ? 24.844 3.530 -33.823 1.00 71.81 92 PRO A C 1
ATOM 695 O O . PRO A 1 92 ? 25.759 3.094 -34.513 1.00 71.81 92 PRO A O 1
ATOM 698 N N . GLN A 1 93 ? 24.788 3.334 -32.502 1.00 73.44 93 GLN A N 1
ATOM 699 C CA . GLN A 1 93 ? 25.752 2.554 -31.722 1.00 73.44 93 GLN A CA 1
ATOM 700 C C . GLN A 1 93 ? 25.263 1.128 -31.417 1.00 73.44 93 GLN A C 1
ATOM 702 O O . GLN A 1 93 ? 25.992 0.355 -30.797 1.00 73.44 93 GLN A O 1
ATOM 707 N N . SER A 1 94 ? 24.039 0.765 -31.815 1.00 76.06 94 SER A N 1
ATOM 708 C CA . SER A 1 94 ? 23.514 -0.585 -31.599 1.00 76.06 94 SER A CA 1
ATOM 709 C C . SER A 1 94 ? 24.172 -1.587 -32.550 1.00 76.06 94 SER A C 1
ATOM 711 O O . SER A 1 94 ? 24.446 -1.286 -33.709 1.00 76.06 94 SER A O 1
ATOM 713 N N . SER A 1 95 ? 24.389 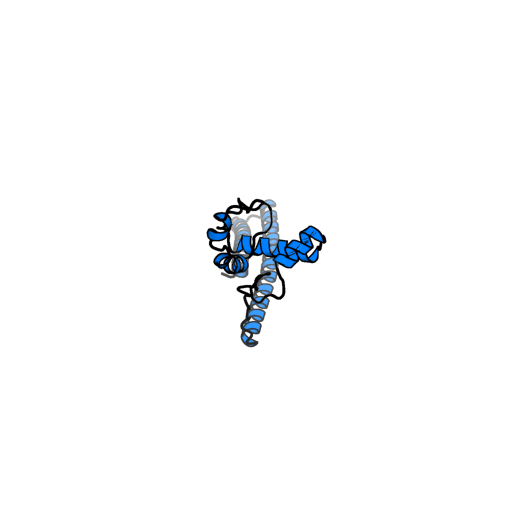-2.813 -32.075 1.00 77.00 95 SER A N 1
ATOM 714 C CA . SER A 1 95 ? 24.878 -3.926 -32.899 1.00 77.00 95 SER A CA 1
ATOM 715 C C . SER A 1 95 ? 23.815 -4.484 -33.855 1.00 77.00 95 SER A C 1
ATOM 717 O O . SER A 1 95 ? 24.135 -5.267 -34.751 1.00 77.00 95 SER A O 1
ATOM 719 N N . ASN A 1 96 ? 22.549 -4.096 -33.673 1.00 80.38 96 ASN A N 1
ATOM 720 C CA . ASN A 1 96 ? 21.414 -4.589 -34.442 1.00 80.38 96 ASN A CA 1
ATOM 721 C C . ASN A 1 96 ? 21.105 -3.658 -35.620 1.00 80.38 96 ASN A C 1
ATOM 723 O O . ASN A 1 96 ? 21.022 -2.443 -35.471 1.00 80.38 96 ASN A O 1
ATOM 727 N N . SER A 1 97 ? 20.879 -4.234 -36.800 1.00 81.81 97 SER A N 1
ATOM 728 C CA . SER A 1 97 ? 20.573 -3.479 -38.019 1.00 81.81 97 SER A CA 1
ATOM 729 C C . SER A 1 97 ? 19.102 -3.622 -38.405 1.00 81.81 97 SER A C 1
ATOM 731 O O . SER A 1 97 ? 18.681 -4.699 -38.818 1.00 81.81 97 SER A O 1
ATOM 733 N N . PHE A 1 98 ? 18.345 -2.520 -38.364 1.00 82.19 98 PHE A N 1
ATOM 734 C CA . PHE A 1 98 ? 16.920 -2.494 -38.733 1.00 82.19 98 PHE A CA 1
ATOM 735 C C . PHE A 1 98 ? 16.661 -3.019 -40.153 1.00 82.19 98 PHE A C 1
ATOM 737 O O . PHE A 1 98 ? 15.753 -3.812 -40.363 1.00 82.19 98 PHE A O 1
ATOM 744 N N . ILE A 1 99 ? 17.491 -2.635 -41.131 1.00 81.75 99 ILE A N 1
ATOM 745 C CA . ILE A 1 99 ? 17.337 -3.063 -42.535 1.00 81.75 99 ILE A CA 1
ATOM 746 C C . ILE A 1 99 ? 17.581 -4.572 -42.683 1.00 81.75 99 ILE A C 1
ATOM 748 O O . ILE A 1 99 ? 16.844 -5.256 -43.393 1.00 81.75 99 ILE A O 1
ATOM 752 N N . ALA A 1 100 ? 18.601 -5.101 -42.000 1.00 83.12 100 ALA A N 1
ATOM 753 C CA . ALA A 1 100 ? 18.906 -6.529 -42.029 1.00 83.12 100 ALA A CA 1
ATOM 754 C C . ALA A 1 100 ? 17.788 -7.347 -41.370 1.00 83.12 100 ALA A C 1
ATOM 756 O O . ALA A 1 100 ? 17.410 -8.396 -41.887 1.00 83.12 100 ALA A O 1
ATOM 757 N N . ASP A 1 101 ? 17.228 -6.845 -40.270 1.00 82.69 101 ASP A N 1
ATOM 758 C CA . ASP A 1 101 ? 16.123 -7.491 -39.569 1.00 82.69 101 ASP A CA 1
ATOM 759 C C . ASP A 1 101 ? 14.816 -7.412 -40.361 1.00 82.69 101 ASP A C 1
ATOM 761 O O . ASP A 1 101 ? 14.117 -8.415 -40.455 1.00 82.69 101 ASP A O 1
ATOM 765 N N . ALA A 1 102 ? 14.515 -6.281 -41.007 1.00 80.69 102 ALA A N 1
ATOM 766 C CA . ALA A 1 102 ? 13.361 -6.146 -41.898 1.00 80.69 102 ALA A CA 1
ATOM 767 C C . ALA A 1 102 ? 13.441 -7.129 -43.077 1.00 80.69 102 ALA A C 1
ATOM 769 O O . ALA A 1 102 ? 12.455 -7.782 -43.418 1.00 80.69 102 ALA A O 1
ATOM 770 N N . PHE A 1 103 ? 14.632 -7.299 -43.658 1.00 80.31 103 PHE A N 1
ATOM 771 C CA . PHE A 1 103 ? 14.855 -8.277 -44.720 1.00 80.31 103 PHE A CA 1
ATOM 772 C C . PHE A 1 103 ? 14.693 -9.719 -44.214 1.00 80.31 103 PHE A C 1
ATOM 774 O O . PHE A 1 103 ? 13.962 -10.507 -44.810 1.00 80.31 103 PHE A O 1
ATOM 781 N N . ARG A 1 104 ? 15.323 -10.077 -43.089 1.00 82.50 104 ARG A N 1
ATOM 782 C CA . ARG A 1 104 ? 15.230 -11.431 -42.509 1.00 82.50 104 ARG A CA 1
ATOM 783 C C . ARG A 1 104 ? 13.818 -11.774 -42.036 1.00 82.50 104 ARG A C 1
ATOM 785 O O . ARG A 1 104 ? 13.382 -12.910 -42.202 1.00 82.50 104 ARG A O 1
ATOM 792 N N . ALA A 1 105 ? 13.086 -10.804 -41.501 1.00 79.50 105 ALA A N 1
ATOM 793 C CA . ALA A 1 105 ? 11.697 -10.977 -41.098 1.00 79.50 105 ALA A CA 1
ATOM 794 C C . ALA A 1 105 ? 10.782 -11.254 -42.301 1.00 79.50 105 ALA A C 1
ATOM 796 O O . ALA A 1 105 ? 9.910 -12.111 -42.195 1.00 79.50 105 ALA A O 1
ATOM 797 N N . GLN A 1 106 ? 11.005 -10.572 -43.432 1.00 76.62 106 GLN A N 1
ATOM 798 C CA . GLN A 1 106 ? 10.176 -10.697 -44.635 1.00 76.62 106 GLN A CA 1
ATOM 799 C C . GLN A 1 106 ? 10.521 -11.922 -45.494 1.00 76.62 106 GLN A C 1
ATOM 801 O O . GLN A 1 106 ? 9.628 -12.575 -46.025 1.00 76.62 106 GLN A O 1
ATOM 806 N N . PHE A 1 107 ? 11.811 -12.219 -45.670 1.00 78.19 107 PHE A N 1
ATOM 807 C CA . PHE A 1 107 ? 12.276 -13.252 -46.604 1.00 78.19 107 PHE A CA 1
ATOM 808 C C . PHE A 1 107 ? 12.671 -14.562 -45.925 1.00 78.19 107 PHE A C 1
ATOM 810 O O . PHE A 1 107 ? 12.676 -15.606 -46.573 1.00 78.19 107 PHE A O 1
ATOM 817 N N . SER A 1 108 ? 13.018 -14.527 -44.639 1.00 79.44 108 SER A N 1
ATOM 818 C CA . SER A 1 108 ? 13.507 -15.697 -43.897 1.00 79.44 108 SER A CA 1
ATOM 819 C C . SER A 1 108 ? 12.607 -16.091 -42.724 1.00 79.44 108 SER A C 1
ATOM 821 O O . SER A 1 108 ? 12.924 -17.061 -42.045 1.00 79.44 108 SER A O 1
ATOM 823 N N . ASN A 1 109 ? 11.493 -15.377 -42.496 1.00 76.88 109 ASN A N 1
ATOM 824 C CA . ASN A 1 109 ? 10.568 -15.587 -41.372 1.00 76.88 109 ASN A CA 1
ATOM 825 C C . ASN A 1 109 ? 11.280 -15.717 -40.011 1.00 76.88 109 ASN A C 1
ATOM 827 O O . ASN A 1 109 ? 10.872 -16.497 -39.152 1.00 76.88 109 ASN A O 1
ATOM 831 N N . ASP A 1 110 ? 12.366 -14.965 -39.815 1.00 81.50 110 ASP A N 1
ATOM 832 C CA . ASP A 1 110 ? 13.131 -15.003 -38.570 1.00 81.50 110 ASP A CA 1
ATOM 833 C C . ASP A 1 110 ? 12.324 -14.360 -37.433 1.00 81.50 110 ASP A C 1
ATOM 835 O O . ASP A 1 110 ? 12.143 -13.140 -37.373 1.00 81.50 110 ASP A O 1
ATOM 839 N N . PHE A 1 111 ? 11.855 -15.198 -36.510 1.00 81.00 111 PHE A N 1
ATOM 840 C CA . PHE A 1 111 ? 11.047 -14.786 -35.366 1.00 81.00 111 PHE A CA 1
ATOM 841 C C . PHE A 1 111 ? 11.792 -13.815 -34.436 1.00 81.00 111 PHE A C 1
ATOM 843 O O . PHE A 1 111 ? 11.200 -12.877 -33.905 1.00 81.00 111 PHE A O 1
ATOM 850 N N . SER A 1 112 ? 13.112 -13.974 -34.291 1.00 82.50 112 SER A N 1
ATOM 851 C CA . SER A 1 112 ? 13.929 -13.098 -33.442 1.00 82.50 112 SER A CA 1
ATOM 852 C C . SER A 1 112 ? 14.086 -11.693 -34.035 1.00 82.50 112 SER A C 1
ATOM 854 O O . SER A 1 112 ? 14.206 -10.701 -33.311 1.00 82.50 112 SER A O 1
ATOM 856 N N . ALA A 1 113 ? 14.077 -11.590 -35.367 1.00 79.00 113 ALA A N 1
ATOM 857 C CA . ALA A 1 113 ? 14.051 -10.319 -36.078 1.00 79.00 113 ALA A CA 1
ATOM 858 C C . ALA A 1 113 ? 12.665 -9.666 -35.977 1.00 79.00 113 ALA A C 1
ATOM 860 O O . ALA A 1 113 ? 12.571 -8.472 -35.698 1.00 79.00 113 ALA A O 1
ATOM 861 N N . GLN A 1 114 ? 11.592 -10.452 -36.110 1.00 77.06 114 GLN A N 1
ATOM 862 C CA . GLN A 1 114 ? 10.217 -9.969 -35.945 1.00 77.06 114 GLN A CA 1
ATOM 863 C C . GLN A 1 114 ? 9.962 -9.402 -34.542 1.00 77.06 114 GLN A C 1
ATOM 865 O O . GLN A 1 114 ? 9.371 -8.329 -34.414 1.00 77.06 114 GLN A O 1
ATOM 870 N N . GLU A 1 115 ? 10.449 -10.062 -33.489 1.00 81.75 115 GLU A N 1
ATOM 871 C CA . GLU A 1 115 ? 10.277 -9.581 -32.116 1.00 81.75 115 GLU A CA 1
ATOM 872 C C . GLU A 1 115 ? 11.007 -8.249 -31.873 1.00 81.75 115 GLU A C 1
ATOM 874 O O . GLU A 1 115 ? 10.446 -7.332 -31.264 1.00 81.75 115 GLU A O 1
ATOM 879 N N . ARG A 1 116 ? 12.235 -8.105 -32.393 1.00 83.56 116 ARG A N 1
ATOM 880 C CA . ARG A 1 116 ? 13.012 -6.857 -32.297 1.00 83.56 116 ARG A CA 1
ATOM 881 C C . ARG A 1 116 ? 12.339 -5.706 -33.049 1.00 83.56 116 ARG A C 1
ATOM 883 O O . ARG A 1 116 ? 12.217 -4.614 -32.495 1.00 83.56 116 ARG A O 1
ATOM 890 N N . LEU A 1 117 ? 11.803 -5.959 -34.244 1.00 80.25 117 LEU A N 1
ATOM 891 C CA . LEU A 1 117 ? 11.013 -4.975 -34.991 1.00 80.25 117 LEU A CA 1
ATOM 892 C C . LEU A 1 117 ? 9.738 -4.576 -34.232 1.00 80.25 117 LEU A C 1
ATOM 894 O O . LEU A 1 117 ? 9.442 -3.391 -34.101 1.00 80.25 117 LEU A O 1
ATOM 898 N N . ALA A 1 118 ? 9.007 -5.539 -33.665 1.00 79.94 118 ALA A N 1
ATOM 899 C CA . ALA A 1 118 ? 7.801 -5.271 -32.881 1.00 79.94 118 ALA A CA 1
ATOM 900 C C . ALA A 1 118 ? 8.089 -4.520 -31.568 1.00 79.94 118 ALA A C 1
ATOM 902 O O . ALA A 1 118 ? 7.239 -3.777 -31.071 1.00 79.94 118 ALA A O 1
ATOM 903 N N . ARG A 1 119 ? 9.271 -4.714 -30.972 1.00 81.50 119 ARG A N 1
ATOM 904 C CA . ARG A 1 119 ? 9.738 -3.939 -29.814 1.00 81.50 119 ARG A CA 1
ATOM 905 C C . ARG A 1 119 ? 10.030 -2.494 -30.208 1.00 81.50 119 ARG A C 1
ATOM 907 O O . ARG A 1 119 ? 9.475 -1.591 -29.594 1.00 81.50 119 ARG A O 1
ATOM 914 N N . HIS A 1 120 ? 10.771 -2.289 -31.296 1.00 81.94 120 HIS A N 1
ATOM 915 C CA . HIS A 1 120 ? 11.044 -0.957 -31.832 1.00 81.94 120 HIS A CA 1
ATOM 916 C C . HIS A 1 120 ? 9.765 -0.176 -32.174 1.00 81.94 120 HIS A C 1
ATOM 918 O O . HIS A 1 120 ? 9.645 0.998 -31.840 1.00 81.94 120 HIS A O 1
ATOM 924 N N . MET A 1 121 ? 8.768 -0.838 -32.768 1.00 76.00 121 MET A N 1
ATOM 925 C CA . MET A 1 121 ? 7.470 -0.220 -33.065 1.00 76.00 121 MET A CA 1
ATOM 926 C C . MET A 1 121 ? 6.763 0.314 -31.814 1.00 76.00 121 MET A C 1
ATOM 928 O O . MET A 1 121 ? 6.162 1.384 -31.854 1.00 76.00 121 MET A O 1
ATOM 932 N N . ARG A 1 122 ? 6.842 -0.422 -30.700 1.00 76.75 122 ARG A N 1
ATOM 933 C CA . ARG A 1 122 ? 6.264 0.001 -29.418 1.00 76.75 122 ARG A CA 1
ATOM 934 C C . ARG A 1 122 ? 7.056 1.149 -28.794 1.00 76.75 122 ARG A C 1
ATOM 936 O O . ARG A 1 122 ? 6.443 2.073 -28.272 1.00 76.75 122 ARG A O 1
ATOM 943 N N . GLU A 1 123 ? 8.386 1.114 -28.886 1.00 74.00 123 GLU A N 1
ATOM 944 C CA . GLU A 1 123 ? 9.267 2.198 -28.424 1.00 74.00 123 GLU A CA 1
ATOM 945 C C . GLU A 1 123 ? 8.954 3.522 -29.143 1.00 74.00 123 GLU A C 1
ATOM 947 O O . GLU A 1 123 ? 8.689 4.533 -28.492 1.00 74.00 123 GLU A O 1
ATOM 952 N N . GLU A 1 124 ? 8.896 3.522 -30.480 1.00 71.06 124 GLU A N 1
ATOM 953 C CA . GLU A 1 124 ? 8.613 4.744 -31.248 1.00 71.06 124 GLU A CA 1
ATOM 954 C C . GLU A 1 124 ? 7.169 5.241 -31.050 1.00 71.06 124 GLU A C 1
ATOM 956 O O . GLU A 1 124 ? 6.935 6.449 -31.050 1.00 71.06 124 GLU A O 1
ATOM 961 N N . GLN A 1 125 ? 6.200 4.349 -30.806 1.00 66.81 125 GLN A N 1
ATOM 962 C CA . GLN A 1 125 ? 4.815 4.742 -30.512 1.00 66.81 125 GLN A CA 1
ATOM 963 C C . GLN A 1 125 ? 4.677 5.480 -29.168 1.00 66.81 125 GLN A C 1
ATOM 965 O O . GLN A 1 125 ? 3.862 6.397 -29.052 1.00 66.81 125 GLN A O 1
ATOM 970 N N . VAL A 1 126 ? 5.451 5.083 -28.153 1.00 67.69 126 VAL A N 1
ATOM 971 C CA . VAL A 1 126 ? 5.423 5.699 -26.816 1.00 67.69 126 VAL A CA 1
ATOM 972 C C . VAL A 1 126 ? 6.193 7.019 -26.802 1.00 67.69 126 VAL A C 1
ATOM 974 O O . VAL A 1 126 ? 5.708 8.002 -26.243 1.00 67.69 126 VAL A O 1
ATOM 977 N N . GLU A 1 127 ? 7.369 7.066 -27.432 1.00 64.50 127 GLU A N 1
ATOM 978 C CA . GLU A 1 127 ? 8.242 8.246 -27.393 1.00 64.50 127 GLU A CA 1
ATOM 979 C C . GLU A 1 127 ? 7.888 9.318 -28.437 1.00 64.50 127 GLU A C 1
ATOM 981 O O . GLU A 1 127 ? 8.233 10.486 -28.251 1.00 64.50 127 GLU A O 1
ATOM 986 N N . ARG A 1 128 ? 7.209 8.964 -29.539 1.00 60.34 128 ARG A N 1
ATOM 987 C CA . ARG A 1 128 ? 6.920 9.881 -30.658 1.00 60.34 128 ARG A CA 1
ATOM 988 C C . ARG A 1 128 ? 5.470 9.777 -31.135 1.00 60.34 128 ARG A C 1
ATOM 990 O O . ARG A 1 128 ? 5.193 9.510 -32.303 1.00 60.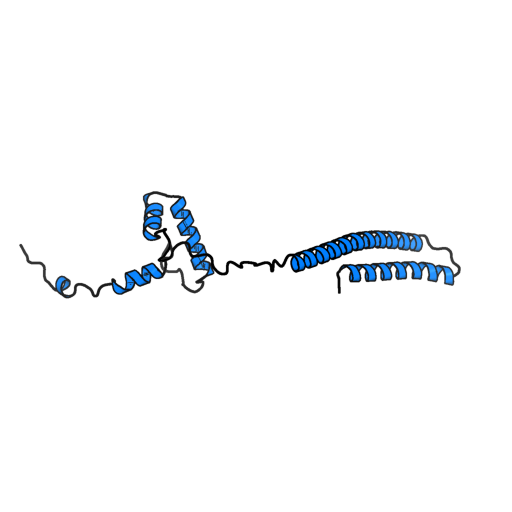34 128 ARG A O 1
ATOM 997 N N . ARG A 1 129 ? 4.536 10.070 -30.226 1.00 48.81 129 ARG A N 1
ATOM 998 C CA . ARG A 1 129 ? 3.076 10.081 -30.460 1.00 48.81 129 ARG A CA 1
ATOM 999 C C . ARG A 1 129 ? 2.605 10.982 -31.627 1.00 48.81 129 ARG A C 1
ATOM 1001 O O . ARG A 1 129 ? 1.487 10.795 -32.093 1.00 48.81 129 ARG A O 1
ATOM 1008 N N . ASP A 1 130 ? 3.444 11.899 -32.116 1.00 47.44 130 ASP A N 1
ATOM 1009 C CA . ASP A 1 130 ? 3.099 12.911 -33.134 1.00 47.44 130 ASP A CA 1
ATOM 1010 C C . ASP A 1 130 ? 3.530 12.594 -34.579 1.00 47.44 130 ASP A C 1
ATOM 1012 O O . ASP A 1 130 ? 3.324 13.419 -35.469 1.00 47.44 130 ASP A O 1
ATOM 1016 N N . VAL A 1 131 ? 4.093 11.416 -34.872 1.00 52.62 131 VAL A N 1
ATOM 1017 C CA . VAL A 1 131 ? 4.364 11.037 -36.272 1.00 52.62 131 VAL A CA 1
ATOM 1018 C C . VAL A 1 131 ? 3.188 10.216 -36.797 1.00 52.62 131 VAL A C 1
ATOM 1020 O O . VAL A 1 131 ? 3.065 9.023 -36.530 1.00 52.62 131 VAL A O 1
ATOM 1023 N N . THR A 1 132 ? 2.286 10.880 -37.518 1.00 47.62 132 THR A N 1
ATOM 1024 C CA . THR A 1 132 ? 1.114 10.291 -38.174 1.00 47.62 132 THR A CA 1
ATOM 1025 C C . THR A 1 132 ? 1.509 9.100 -39.052 1.00 47.62 132 THR A C 1
ATOM 1027 O O . THR A 1 132 ? 2.080 9.234 -40.132 1.00 47.62 132 THR A O 1
ATOM 1030 N N . SER A 1 133 ? 1.166 7.899 -38.591 1.00 52.47 133 SER A N 1
ATOM 1031 C CA . SER A 1 133 ? 1.445 6.607 -39.225 1.00 52.47 133 SER A CA 1
ATOM 1032 C C . SER A 1 133 ? 0.529 6.289 -40.417 1.00 52.47 133 SER A C 1
ATOM 1034 O O . SER A 1 133 ? 0.177 5.135 -40.646 1.00 52.47 133 SER A O 1
ATOM 1036 N N . SER A 1 134 ? 0.122 7.287 -41.206 1.00 45.62 134 SER A N 1
ATOM 1037 C CA . SER A 1 134 ? -0.854 7.075 -42.285 1.00 45.62 134 SER A CA 1
ATOM 1038 C C . SER A 1 134 ? -0.258 6.613 -43.619 1.00 45.62 134 SER A C 1
ATOM 1040 O O . SER A 1 134 ? -1.027 6.270 -44.509 1.00 45.62 134 SER A O 1
ATOM 1042 N N . ASN A 1 135 ? 1.073 6.582 -43.790 1.00 45.56 135 ASN A N 1
ATOM 1043 C CA . ASN A 1 135 ? 1.671 6.400 -45.125 1.00 45.56 135 ASN A CA 1
ATOM 1044 C C . ASN A 1 135 ? 2.531 5.146 -45.356 1.00 45.56 135 ASN A C 1
ATOM 1046 O O . ASN A 1 135 ? 2.958 4.946 -46.489 1.00 45.56 135 ASN A O 1
ATOM 1050 N N . PHE A 1 136 ? 2.760 4.276 -44.368 1.00 45.84 136 PHE A N 1
ATOM 1051 C CA . PHE A 1 136 ? 3.442 2.994 -44.605 1.00 45.84 136 PHE A CA 1
ATOM 1052 C C . PHE A 1 136 ? 2.757 1.865 -43.832 1.00 45.84 136 PHE A C 1
ATOM 1054 O O . PHE A 1 136 ? 2.722 1.865 -42.605 1.00 45.84 136 PHE A O 1
ATOM 1061 N N . ALA A 1 137 ? 2.213 0.891 -44.561 1.00 49.72 137 ALA A N 1
ATOM 1062 C CA . ALA A 1 137 ? 1.484 -0.270 -44.042 1.00 49.72 137 ALA A CA 1
ATOM 1063 C C . ALA A 1 137 ? 2.382 -1.321 -43.346 1.00 49.72 137 ALA A C 1
ATOM 1065 O O . ALA A 1 137 ? 2.146 -2.521 -43.456 1.00 49.72 137 ALA A O 1
ATOM 1066 N N . GLY A 1 138 ? 3.423 -0.900 -42.632 1.00 61.59 138 GLY A N 1
ATOM 1067 C CA . GLY A 1 138 ? 4.337 -1.801 -41.941 1.00 61.59 138 GLY A CA 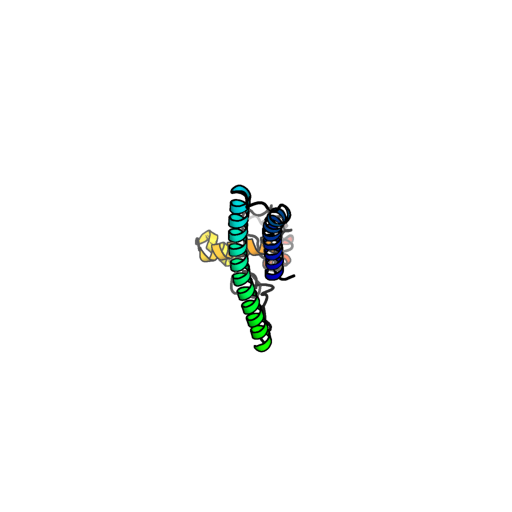1
ATOM 1068 C C . GLY A 1 138 ? 5.693 -1.153 -41.703 1.00 61.59 138 GLY A C 1
ATOM 1069 O O . GLY A 1 138 ? 6.287 -0.616 -42.628 1.00 61.59 138 GLY A O 1
ATOM 1070 N N . LEU A 1 139 ? 6.168 -1.253 -40.459 1.00 68.12 139 LEU A N 1
ATOM 1071 C CA . LEU A 1 139 ? 7.497 -0.864 -39.972 1.00 68.12 139 LEU A CA 1
ATOM 1072 C C . LEU A 1 139 ? 7.830 0.644 -40.050 1.00 68.12 139 LEU A C 1
ATOM 1074 O O . LEU A 1 139 ? 8.062 1.215 -41.111 1.00 68.12 139 LEU A O 1
ATOM 1078 N N . ILE A 1 140 ? 7.930 1.276 -38.878 1.00 70.31 140 ILE A N 1
ATOM 1079 C CA . ILE A 1 140 ? 8.475 2.626 -38.695 1.00 70.31 140 ILE A CA 1
ATOM 1080 C C . ILE A 1 140 ? 9.992 2.538 -38.862 1.00 70.31 140 ILE A C 1
ATOM 1082 O O . ILE A 1 140 ? 10.654 1.776 -38.159 1.00 70.31 140 ILE A O 1
ATOM 1086 N N . VAL A 1 141 ? 10.534 3.299 -39.813 1.00 75.88 141 VAL A N 1
ATOM 1087 C CA . VAL A 1 141 ? 11.980 3.373 -40.048 1.00 75.88 141 VAL A CA 1
ATOM 1088 C C . VAL A 1 141 ? 12.617 4.286 -38.990 1.00 75.88 141 VAL A C 1
ATOM 1090 O O . VAL A 1 141 ? 12.152 5.414 -38.822 1.00 75.88 141 VAL A O 1
ATOM 1093 N N . PRO A 1 142 ? 13.703 3.859 -38.318 1.00 78.62 142 PRO A N 1
ATOM 1094 C CA . PRO A 1 142 ? 14.449 4.713 -37.401 1.00 78.62 142 PRO A CA 1
ATOM 1095 C C . PRO A 1 142 ? 14.919 6.024 -38.053 1.00 78.62 142 PRO A C 1
ATOM 1097 O O . PRO A 1 142 ? 15.543 6.004 -39.116 1.00 78.62 142 PRO A O 1
ATOM 1100 N N . GLN A 1 143 ? 14.714 7.158 -37.375 1.00 75.44 143 GLN A N 1
ATOM 1101 C CA . GLN A 1 143 ? 15.053 8.493 -37.897 1.00 75.44 143 GLN A CA 1
ATOM 1102 C C . GLN A 1 143 ? 16.535 8.644 -38.290 1.00 75.44 143 GLN A C 1
ATOM 1104 O O . GLN A 1 143 ? 16.863 9.273 -39.288 1.00 75.44 143 GLN A O 1
ATOM 1109 N N . PHE A 1 144 ? 17.465 8.021 -37.561 1.00 72.50 144 PHE A N 1
ATOM 1110 C CA . PHE A 1 144 ? 18.884 8.115 -37.924 1.00 72.50 144 PHE A CA 1
ATOM 1111 C C . PHE A 1 144 ? 19.172 7.506 -39.309 1.00 72.50 144 PHE A C 1
ATOM 1113 O O . PHE A 1 144 ? 20.075 7.957 -40.008 1.00 72.50 144 PHE A O 1
ATOM 1120 N N . LEU A 1 145 ? 18.393 6.502 -39.735 1.00 75.25 145 LEU A N 1
ATOM 1121 C CA . LEU A 1 145 ? 18.501 5.932 -41.077 1.00 75.25 145 LEU A CA 1
ATOM 1122 C C . LEU A 1 145 ? 17.904 6.865 -42.126 1.00 75.25 145 LEU A C 1
ATOM 1124 O O . LEU A 1 145 ? 18.454 6.966 -43.223 1.00 75.25 145 LEU A O 1
ATOM 1128 N N . THR A 1 146 ? 16.816 7.569 -41.801 1.00 73.00 146 THR A N 1
ATOM 1129 C CA . THR A 1 146 ? 16.255 8.578 -42.706 1.00 73.00 146 THR A CA 1
ATOM 1130 C C . THR A 1 146 ? 17.210 9.754 -42.872 1.00 73.00 146 THR 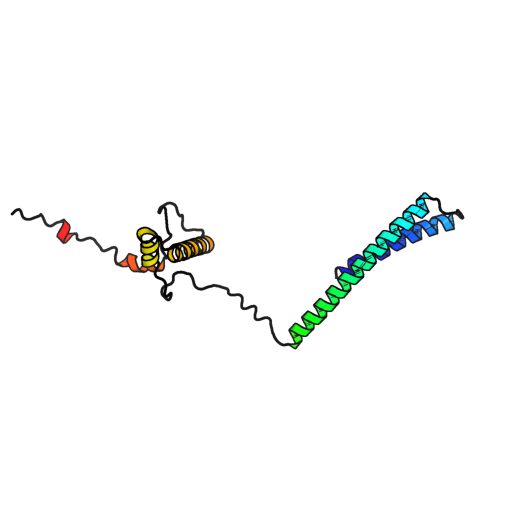A C 1
ATOM 1132 O O . THR A 1 146 ? 17.407 10.206 -43.994 1.00 73.00 146 THR A O 1
ATOM 1135 N N . ASP A 1 147 ? 17.877 10.185 -41.799 1.00 71.31 147 ASP A N 1
ATOM 1136 C CA . ASP A 1 147 ? 18.854 11.278 -41.827 1.00 71.31 147 ASP A CA 1
ATOM 1137 C C . ASP A 1 147 ? 20.123 10.894 -42.604 1.00 71.31 147 ASP A C 1
ATOM 1139 O O . ASP A 1 147 ? 20.693 11.722 -43.311 1.00 71.31 147 ASP A O 1
ATOM 1143 N N . LEU A 1 148 ? 20.541 9.624 -42.540 1.00 71.62 148 LEU A N 1
ATOM 1144 C CA . LEU A 1 148 ? 21.625 9.088 -43.369 1.00 71.62 148 LEU A CA 1
ATOM 1145 C C . LEU A 1 148 ? 21.233 8.990 -44.850 1.00 71.62 148 LEU A C 1
ATOM 1147 O O . LEU A 1 148 ? 22.081 9.193 -45.715 1.00 71.62 148 LEU A O 1
ATOM 1151 N N . ALA A 1 149 ? 19.970 8.685 -45.161 1.00 64.12 149 ALA A N 1
ATOM 1152 C CA . ALA A 1 149 ? 19.477 8.573 -46.534 1.00 64.12 149 ALA A CA 1
ATOM 1153 C C . ALA A 1 149 ? 19.138 9.933 -47.176 1.00 64.12 149 ALA A C 1
ATOM 1155 O O . ALA A 1 149 ? 19.295 10.093 -48.389 1.00 64.12 149 ALA A O 1
ATOM 1156 N N . ALA A 1 150 ? 18.705 10.918 -46.383 1.00 60.91 150 ALA A N 1
ATOM 1157 C CA . ALA A 1 150 ? 18.263 12.235 -46.841 1.00 60.91 150 ALA A CA 1
ATOM 1158 C C . ALA A 1 150 ? 19.288 12.993 -47.716 1.00 60.91 150 ALA A C 1
ATOM 1160 O O . ALA A 1 150 ? 18.891 13.478 -48.777 1.00 60.91 150 ALA A O 1
ATOM 1161 N N . PRO A 1 151 ? 20.598 13.055 -47.395 1.00 57.84 151 PRO A N 1
ATOM 1162 C CA . PRO A 1 151 ? 21.576 13.701 -48.274 1.00 57.84 151 PRO A CA 1
ATOM 1163 C C . PRO A 1 151 ? 21.838 12.937 -49.589 1.00 57.84 151 PRO A C 1
ATOM 1165 O O . PRO A 1 151 ? 22.390 13.511 -50.527 1.00 57.84 151 PRO A O 1
ATOM 1168 N N . PHE A 1 152 ? 21.423 11.668 -49.701 1.00 54.12 152 PHE A N 1
ATOM 1169 C CA . PHE A 1 152 ? 21.606 10.832 -50.898 1.00 54.12 152 PHE A CA 1
ATOM 1170 C C . PHE A 1 152 ? 20.346 10.651 -51.750 1.00 54.12 152 PHE A C 1
ATOM 1172 O O . PHE A 1 152 ? 20.402 9.935 -52.759 1.00 54.12 152 PHE A O 1
ATOM 1179 N N . ALA A 1 153 ? 19.238 11.329 -51.431 1.00 56.88 153 ALA A N 1
ATOM 1180 C CA . ALA A 1 153 ? 18.153 11.572 -52.382 1.00 56.88 153 ALA A CA 1
ATOM 1181 C C . ALA A 1 153 ? 18.659 12.562 -53.449 1.00 56.88 153 ALA A C 1
ATOM 1183 O O . ALA A 1 153 ? 18.326 13.743 -53.474 1.00 56.88 153 ALA A O 1
ATOM 1184 N N . ARG A 1 154 ? 19.595 12.067 -54.263 1.00 57.00 154 ARG A N 1
ATOM 1185 C CA . ARG A 1 154 ? 20.401 12.796 -55.235 1.00 57.00 154 ARG A CA 1
ATOM 1186 C C . ARG A 1 154 ? 19.508 13.707 -56.072 1.00 57.00 154 ARG A C 1
ATOM 1188 O O . ARG A 1 154 ? 18.500 13.252 -56.613 1.00 57.00 154 ARG A O 1
ATOM 1195 N N . ALA A 1 155 ? 19.951 14.955 -56.264 1.00 59.72 155 ALA A N 1
ATOM 1196 C CA . ALA A 1 155 ? 19.619 15.703 -57.473 1.00 59.72 155 ALA A CA 1
ATOM 1197 C C . ALA A 1 155 ? 19.719 14.713 -58.641 1.00 59.72 155 ALA A C 1
ATOM 1199 O O . ALA A 1 155 ? 20.704 13.975 -58.695 1.00 59.72 155 ALA A O 1
ATOM 1200 N N . GLY A 1 156 ? 18.669 14.598 -59.461 1.00 63.56 156 GLY A N 1
ATOM 1201 C CA . GLY A 1 156 ? 18.538 13.525 -60.453 1.00 63.56 156 GLY A CA 1
ATOM 1202 C C . GLY A 1 156 ? 19.733 13.413 -61.410 1.00 63.56 156 GLY A C 1
ATOM 1203 O O . GLY A 1 156 ? 20.759 14.074 -61.266 1.00 63.56 156 GLY A O 1
ATOM 1204 N N . ARG A 1 157 ? 19.621 12.606 -62.466 1.00 68.44 157 ARG A N 1
ATOM 1205 C CA . ARG A 1 157 ? 20.605 12.633 -63.561 1.00 68.44 157 ARG A CA 1
ATOM 1206 C C . ARG A 1 157 ? 20.088 13.520 -64.704 1.00 68.44 157 ARG A C 1
ATOM 1208 O O . ARG A 1 157 ? 19.918 13.011 -65.807 1.00 68.44 157 ARG A O 1
ATOM 1215 N N . PRO A 1 158 ? 19.900 14.849 -64.533 1.00 74.12 158 PRO A N 1
ATOM 1216 C CA . PRO A 1 158 ? 19.267 15.687 -65.551 1.00 74.12 158 PRO A CA 1
ATOM 1217 C C . PRO A 1 158 ? 20.053 15.715 -66.864 1.00 74.12 158 PRO A C 1
ATOM 1219 O O . PRO A 1 158 ? 19.478 15.996 -67.909 1.00 74.12 158 PRO A O 1
ATOM 1222 N N . VAL A 1 159 ? 21.360 15.437 -66.819 1.00 75.38 159 VAL A N 1
ATOM 1223 C CA . VAL A 1 159 ? 22.213 15.332 -68.009 1.00 75.38 159 VAL A CA 1
ATOM 1224 C C . VAL A 1 159 ? 22.007 13.996 -68.728 1.00 75.38 159 VAL A C 1
ATOM 1226 O O . VAL A 1 159 ? 21.908 13.981 -69.949 1.00 75.38 159 VAL A O 1
ATOM 1229 N N . ALA A 1 160 ? 21.900 12.882 -67.995 1.00 73.94 160 ALA A N 1
ATOM 1230 C CA . ALA A 1 160 ? 21.696 11.568 -68.608 1.00 73.94 160 ALA A CA 1
ATOM 1231 C C . ALA A 1 160 ? 20.252 11.387 -69.101 1.00 73.94 160 ALA A C 1
ATOM 1233 O O . ALA A 1 160 ? 20.049 10.818 -70.166 1.00 73.94 160 ALA A O 1
ATOM 1234 N N . ASP A 1 161 ? 19.269 11.937 -68.382 1.00 74.38 161 ASP A N 1
ATOM 1235 C CA . ASP A 1 161 ? 17.851 11.873 -68.758 1.00 74.38 161 ASP A CA 1
ATOM 1236 C C . ASP A 1 161 ? 17.527 12.766 -69.969 1.00 74.38 161 ASP A C 1
ATOM 1238 O O . ASP A 1 161 ? 16.596 12.488 -70.721 1.00 74.38 161 ASP A O 1
ATOM 1242 N N . ARG A 1 162 ? 18.311 13.833 -70.195 1.00 77.25 162 ARG A N 1
ATOM 1243 C CA . ARG A 1 162 ? 18.209 14.679 -71.399 1.00 77.25 162 ARG A CA 1
ATOM 1244 C C . ARG A 1 162 ? 18.939 14.113 -72.615 1.00 77.25 162 ARG A C 1
ATOM 1246 O O . ARG A 1 162 ? 18.708 14.594 -73.726 1.00 77.25 162 ARG A O 1
ATOM 1253 N N . ALA A 1 163 ? 19.819 13.130 -72.439 1.00 82.50 163 ALA A N 1
ATOM 1254 C CA . ALA A 1 163 ? 20.498 12.501 -73.561 1.00 82.50 163 ALA A CA 1
ATOM 1255 C C . ALA A 1 163 ? 19.514 11.588 -74.311 1.00 82.50 163 ALA A C 1
ATOM 1257 O O . ALA A 1 163 ? 18.896 10.698 -73.729 1.00 82.50 163 ALA A O 1
ATOM 1258 N N . ARG A 1 164 ? 19.355 11.795 -75.624 1.00 77.62 164 ARG A N 1
ATOM 1259 C CA . ARG A 1 164 ? 18.567 10.876 -76.458 1.00 77.62 164 ARG A CA 1
ATOM 1260 C C . ARG A 1 164 ? 19.340 9.573 -76.635 1.00 77.62 164 ARG A C 1
ATOM 1262 O O . ARG A 1 164 ? 20.554 9.598 -76.830 1.00 77.62 164 ARG A O 1
ATOM 1269 N N . ARG A 1 165 ? 18.639 8.436 -76.595 1.00 74.81 165 ARG A N 1
ATOM 1270 C CA . ARG A 1 165 ? 19.247 7.140 -76.922 1.00 74.81 165 ARG A CA 1
ATOM 1271 C C . ARG A 1 165 ? 19.729 7.175 -78.371 1.00 74.81 165 ARG A C 1
ATOM 1273 O O . ARG A 1 165 ? 18.962 7.530 -79.263 1.00 74.81 165 ARG A O 1
ATOM 1280 N N . HIS A 1 166 ? 20.994 6.830 -78.583 1.00 73.44 166 HIS A N 1
ATOM 1281 C CA . HIS A 1 166 ? 21.554 6.659 -79.917 1.00 73.44 166 HIS A CA 1
ATOM 1282 C C . HIS A 1 166 ? 20.866 5.457 -80.574 1.00 73.44 166 HIS A C 1
ATOM 1284 O O . HIS A 1 166 ? 20.816 4.383 -79.975 1.00 73.44 166 HIS A O 1
ATOM 1290 N N . ALA A 1 167 ? 20.303 5.643 -81.767 1.00 72.94 167 ALA A N 1
ATOM 1291 C CA . ALA A 1 167 ? 19.787 4.535 -82.560 1.00 72.94 167 ALA A CA 1
ATOM 1292 C C . ALA A 1 167 ? 20.988 3.750 -83.101 1.00 72.94 167 ALA A C 1
ATOM 1294 O O . ALA A 1 167 ? 21.872 4.348 -83.715 1.00 72.94 167 ALA A O 1
ATOM 1295 N N . LEU A 1 168 ? 21.069 2.460 -82.787 1.00 59.47 168 LEU A N 1
ATOM 1296 C CA . LEU A 1 168 ? 21.935 1.532 -83.514 1.00 59.47 168 LEU A CA 1
ATOM 1297 C C . LEU A 1 168 ? 21.186 1.048 -84.752 1.00 59.47 168 LEU A C 1
ATOM 1299 O O . LEU A 1 168 ? 19.971 0.778 -84.607 1.00 59.47 168 LEU A O 1
#

Radius of gyration: 37.37 Å; chains: 1; bounding box: 60×31×121 Å

Foldseek 3Di:
DQPLVVLVVVLVVLVVVLVVLVVVCVVVVHDDDPVNVVSSVVSVVVSVVSVVVSVVRVVVVVVVVVVVVVCVVVVPPVCPVVCVDDPALDDPPDPDDLVVLVCCCVPVVPVVSVVSQVSNVVVCCVPPVPDPPPPDPDGDDDVVVVVVCVVVPDPDPVVVVPDDDDDD

Secondary structure (DSSP, 8-state):
--HHHHHHHHHHHHHHHHHHHHHHHHHTT-PPPHHHHHHHHHHHHHHHHHHHHHHHHHHHHHHHHHHHHHHHHT-----------PPPSS-TT-S--HHHHHHHHHHS--HHHHHHHHHHHHHHHHH-TTS---S-SS-PPPHHHHHHHGGGS----HHHHHSPPPP-

Sequence (168 aa):
MTYSKNLTEKRDAALAAADAVVAAAADAKRELTTEEDAQIAQTLDVVRDLDEQIRRHKELEERAAAAAESRKATGVEAAVTTVKSEPRTYSPQSSNSFIADAFRAQFSNDFSAQERLARHMREEQVERRDVTSSNFAGLIVPQFLTDLAAPFARAGRPVADRARRHAL